Protein AF-A0A7W8ZI03-F1 (afdb_monomer_lite)

Radius of gyration: 22.35 Å; chains: 1; bounding box: 61×48×48 Å

pLDDT: mean 83.04, std 11.55, range [47.53, 95.12]

Organism: NCBI:txid188932

Foldseek 3Di:
DVVVVVVVVVVVVVVPDDPDPDDDPPPDADEAVDDDDPDNYDYDDPDPPDDDDFFDDDDDAPFTGWDWDWDQDPVRDTDTFWIWTKGFPDDDVPGTDIDIDTDTDPPNDDD

Sequence (111 aa):
MKKTILTLLIIGFSYTSYAQTNIFEYHGNVGIGISTPTGSLEVVGQSNGGQLVISRNILGANEGPGITFKNMINSGTLEKTGGIESQLKSGSTGAVAGSLNLFTFINSKKT

Secondary structure (DSSP, 8-state):
-HHHHHHHHHHHHHTT---------TT--EEES-SS-SSSEEE--SSTT--------S--SS---EEEEEEE-TTS-EEEEEEEEEEEEEEETTEEEEEEEEEE-TT----

Structure (mmCIF, N/CA/C/O backbone):
data_AF-A0A7W8ZI03-F1
#
_entry.id   AF-A0A7W8ZI03-F1
#
loop_
_atom_site.group_PDB
_atom_site.id
_atom_site.type_symbol
_atom_site.label_atom_id
_atom_site.label_alt_id
_atom_site.label_comp_id
_atom_site.label_asym_id
_atom_site.label_entity_id
_atom_site.label_seq_id
_atom_site.pdbx_PDB_ins_code
_atom_site.Cartn_x
_atom_site.Cartn_y
_atom_site.Cartn_z
_atom_site.occupancy
_atom_site.B_iso_or_equiv
_atom_site.auth_seq_id
_atom_site.auth_comp_id
_atom_site.auth_asym_id
_atom_site.auth_atom_id
_atom_site.pdbx_PDB_model_num
ATOM 1 N N . MET A 1 1 ? -40.145 30.214 21.233 1.00 64.62 1 MET A N 1
ATOM 2 C CA . MET A 1 1 ? -39.085 31.174 20.847 1.00 64.62 1 MET A CA 1
ATOM 3 C C . MET A 1 1 ? -37.691 30.664 21.209 1.00 64.62 1 MET A C 1
ATOM 5 O O . MET A 1 1 ? -36.969 30.308 20.294 1.00 64.62 1 MET A O 1
ATOM 9 N N . LYS A 1 2 ? -37.319 30.508 22.493 1.00 71.00 2 LYS A N 1
ATOM 10 C CA . LYS A 1 2 ? -35.969 30.023 22.879 1.00 71.00 2 LYS A CA 1
ATOM 11 C C . LYS A 1 2 ? -35.619 28.616 22.351 1.00 71.00 2 LYS A C 1
ATOM 13 O O . LYS A 1 2 ? -34.540 28.417 21.814 1.00 71.00 2 LYS A O 1
ATOM 18 N N . LYS A 1 3 ? -36.556 27.662 22.432 1.00 77.25 3 LYS A N 1
ATOM 19 C CA . LYS A 1 3 ? -36.378 26.294 21.899 1.00 77.25 3 LYS A CA 1
ATOM 20 C C . LYS A 1 3 ? -36.296 26.274 20.369 1.00 77.25 3 LYS A C 1
ATOM 22 O O . LYS A 1 3 ? -35.472 25.575 19.810 1.00 77.25 3 LYS A O 1
ATOM 27 N N . THR A 1 4 ? -37.105 27.109 19.716 1.00 84.69 4 THR A N 1
ATOM 28 C CA . THR A 1 4 ? -37.159 27.247 18.255 1.00 84.69 4 THR A CA 1
ATOM 29 C C . THR A 1 4 ? -35.835 27.763 17.680 1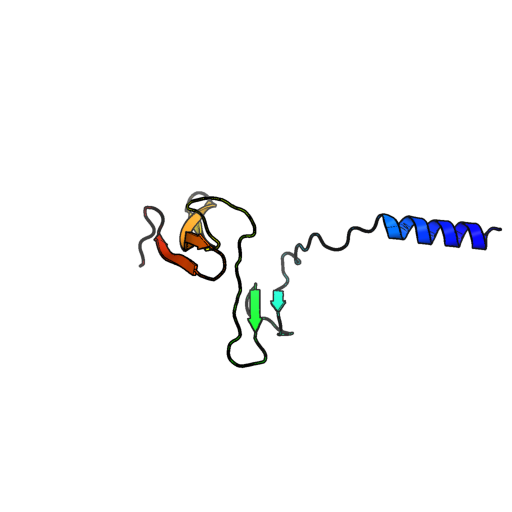.00 84.69 4 THR A C 1
ATOM 31 O O . THR A 1 4 ? -35.372 27.263 16.664 1.00 84.69 4 THR A O 1
ATOM 34 N N . ILE A 1 5 ? -35.193 28.713 18.369 1.00 86.75 5 ILE A N 1
ATOM 35 C CA . ILE A 1 5 ? -33.867 29.237 18.008 1.00 86.75 5 ILE A CA 1
ATOM 36 C C . ILE A 1 5 ? -32.781 28.169 18.194 1.00 86.75 5 ILE A C 1
ATOM 38 O O . ILE A 1 5 ? -31.948 27.988 17.314 1.00 86.75 5 ILE A O 1
ATOM 42 N N . LEU A 1 6 ? -32.815 27.427 19.306 1.00 84.44 6 LEU A N 1
ATOM 43 C CA . LEU A 1 6 ? -31.849 26.359 19.584 1.00 84.44 6 LEU A CA 1
ATOM 44 C C . LEU A 1 6 ? -31.912 25.239 18.534 1.00 84.44 6 LEU A C 1
ATOM 46 O O . LEU A 1 6 ? -30.880 24.765 18.070 1.00 84.44 6 LEU A O 1
ATOM 50 N N . THR A 1 7 ? -33.120 24.858 18.116 1.00 86.06 7 THR A N 1
ATOM 51 C CA . THR A 1 7 ? -33.317 23.865 17.056 1.00 86.06 7 THR A CA 1
ATOM 52 C C . THR A 1 7 ? -32.756 24.349 15.719 1.00 86.06 7 THR A C 1
ATOM 54 O O . THR A 1 7 ? -32.069 23.589 15.043 1.00 86.06 7 THR A O 1
ATOM 57 N N . LEU A 1 8 ? -32.974 25.619 15.360 1.00 83.44 8 LEU A N 1
ATOM 58 C CA . LEU A 1 8 ? -32.445 26.192 14.118 1.00 83.44 8 LEU A CA 1
ATOM 59 C C . LEU A 1 8 ? -30.905 26.237 14.110 1.00 83.44 8 LEU A C 1
ATOM 61 O O . LEU A 1 8 ? -30.281 26.041 13.070 1.00 83.44 8 LEU A O 1
ATOM 65 N N . LEU A 1 9 ? -30.299 26.435 15.282 1.00 82.69 9 LEU A N 1
ATOM 66 C CA . LEU A 1 9 ? -28.851 26.514 15.465 1.00 82.69 9 LEU A CA 1
ATOM 67 C C . LEU A 1 9 ? -28.170 25.137 15.360 1.00 82.69 9 LEU A C 1
ATOM 69 O O . LEU A 1 9 ? -27.143 25.021 14.698 1.00 82.69 9 LEU A O 1
ATOM 73 N N . ILE A 1 10 ? -28.769 24.080 15.923 1.00 84.06 10 ILE A N 1
ATOM 74 C CA . ILE A 1 10 ? -28.287 22.686 15.788 1.00 84.06 10 ILE A CA 1
ATOM 75 C C . ILE A 1 10 ? -28.390 22.211 14.332 1.00 84.06 10 ILE A C 1
ATOM 77 O O . ILE A 1 10 ? -27.472 21.580 13.804 1.00 84.06 10 ILE A O 1
ATOM 81 N N . ILE A 1 11 ? -29.498 22.560 13.673 1.00 78.12 11 ILE A N 1
ATOM 82 C CA . ILE A 1 11 ? -29.715 22.277 12.254 1.00 78.12 11 ILE A CA 1
ATOM 83 C C . ILE A 1 11 ? -28.631 22.977 11.412 1.00 78.12 11 ILE A C 1
ATOM 85 O O . ILE A 1 11 ? -27.981 22.315 10.613 1.00 78.12 11 ILE A O 1
ATOM 89 N N . GLY A 1 12 ? -28.330 24.256 11.674 1.00 75.81 12 GLY A N 1
ATOM 90 C CA . GLY A 1 12 ? -27.219 25.001 11.055 1.00 75.81 12 GLY A CA 1
ATOM 91 C C . GLY A 1 12 ? -25.831 24.367 11.240 1.00 75.81 12 GLY A C 1
ATOM 92 O O . GLY A 1 12 ? -25.058 24.290 10.289 1.00 75.81 12 GLY A O 1
ATOM 93 N N . PHE A 1 13 ? -25.535 23.870 12.445 1.00 68.50 13 PHE A N 1
ATOM 94 C CA . PHE A 1 13 ? -24.238 23.278 12.811 1.00 68.50 13 PHE A CA 1
ATOM 95 C C . PHE A 1 13 ? -23.946 21.944 12.098 1.00 68.50 13 PHE A C 1
ATOM 97 O O . PHE A 1 13 ? -22.792 21.566 11.903 1.00 68.50 13 PHE A O 1
ATOM 104 N N . SER A 1 14 ? -24.999 21.237 11.682 1.00 63.34 14 SER A N 1
ATOM 105 C CA . SER A 1 14 ? -24.907 19.957 10.970 1.00 63.34 14 SER A CA 1
ATOM 106 C C . SER A 1 14 ? -24.518 20.140 9.496 1.00 63.34 14 SER A C 1
ATOM 108 O O . SER A 1 14 ? -23.882 19.263 8.916 1.00 63.34 14 SER A O 1
ATOM 110 N N . TYR A 1 15 ? -24.844 21.291 8.891 1.00 63.28 15 TYR A N 1
ATOM 111 C CA . TYR A 1 15 ? -24.551 21.580 7.479 1.00 63.28 15 TYR A CA 1
ATOM 112 C C . TYR A 1 15 ? -23.072 21.890 7.196 1.00 63.28 15 TYR A C 1
ATOM 114 O O . TYR A 1 15 ? -22.668 21.894 6.037 1.00 63.28 15 TYR A O 1
ATOM 122 N N . THR A 1 16 ? -22.255 22.120 8.230 1.00 59.25 16 THR A N 1
ATOM 123 C CA . THR A 1 16 ? -20.798 22.331 8.121 1.0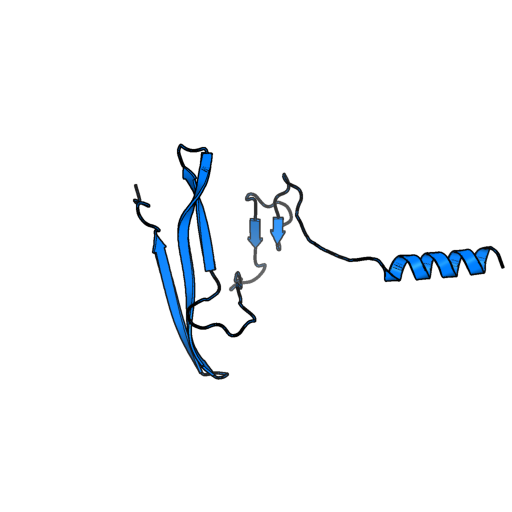0 59.25 16 THR A CA 1
ATOM 124 C C . THR A 1 16 ? -19.974 21.122 8.578 1.00 59.25 16 THR A C 1
ATOM 126 O O . THR A 1 16 ? -18.760 21.225 8.751 1.00 59.25 16 THR A O 1
ATOM 129 N N . SER A 1 17 ? -20.616 19.973 8.805 1.00 68.19 17 SER A N 1
ATOM 130 C CA . SER A 1 17 ? -19.940 18.727 9.164 1.00 68.19 17 SER A CA 1
ATOM 131 C C . SER A 1 17 ? -19.262 18.121 7.929 1.00 68.19 17 SER A C 1
ATOM 133 O O . SER A 1 17 ? -19.922 17.555 7.061 1.00 68.19 17 SER A O 1
ATOM 135 N N . TYR A 1 18 ? -17.935 18.224 7.841 1.00 63.56 18 TYR A N 1
ATOM 136 C CA . TYR A 1 18 ? -17.165 17.381 6.927 1.00 63.56 18 TYR A CA 1
ATOM 137 C C . TYR A 1 18 ? -17.016 15.993 7.553 1.00 63.56 18 TYR A C 1
ATOM 139 O O . TYR A 1 18 ? -16.271 15.811 8.516 1.00 63.56 18 TYR A O 1
ATOM 147 N N . ALA A 1 19 ? -17.722 15.005 7.006 1.00 60.59 19 ALA A N 1
ATOM 148 C CA . ALA A 1 19 ? -17.473 13.606 7.315 1.00 60.59 19 ALA A CA 1
ATOM 149 C C . ALA A 1 19 ? -16.319 13.065 6.445 1.00 60.59 19 ALA A C 1
ATOM 151 O O . ALA A 1 19 ? -16.381 13.099 5.220 1.00 60.59 19 ALA A O 1
ATOM 152 N N . GLN A 1 20 ? -15.299 12.553 7.145 1.00 61.94 20 GLN A N 1
ATOM 153 C CA . GLN A 1 20 ? -14.127 11.764 6.729 1.00 61.94 20 GLN A CA 1
ATOM 154 C C . GLN A 1 20 ? -13.069 12.390 5.797 1.00 61.94 20 GLN A C 1
ATOM 156 O O . GLN A 1 20 ? -13.083 12.231 4.581 1.00 61.94 20 GLN A O 1
ATOM 161 N N . THR A 1 21 ? -12.000 12.894 6.422 1.00 63.47 21 THR A N 1
ATOM 162 C CA . THR A 1 21 ? -10.620 12.850 5.903 1.00 63.47 21 THR A CA 1
ATOM 163 C C . THR A 1 21 ? -9.875 11.695 6.578 1.00 63.47 21 THR A C 1
ATOM 165 O O . THR A 1 21 ? -8.972 11.934 7.375 1.00 63.47 21 THR A O 1
ATOM 168 N N . ASN A 1 22 ? -10.330 10.453 6.379 1.00 68.88 22 ASN A N 1
ATOM 169 C CA . ASN A 1 22 ? -9.852 9.296 7.145 1.00 68.88 22 ASN A CA 1
ATOM 170 C C . ASN A 1 22 ? -8.326 9.212 7.194 1.00 68.88 22 ASN A C 1
ATOM 172 O O . ASN A 1 22 ? -7.675 8.796 6.240 1.00 68.88 22 ASN A O 1
ATOM 176 N N . ILE A 1 23 ? -7.785 9.575 8.346 1.00 71.81 23 ILE A N 1
ATOM 177 C CA . ILE A 1 23 ? -6.454 9.226 8.794 1.00 71.81 23 ILE A CA 1
ATOM 178 C C . ILE A 1 23 ? -6.734 8.299 9.965 1.00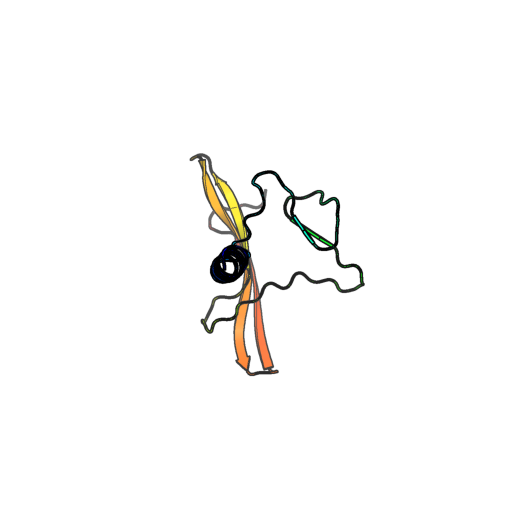 71.81 23 ILE A C 1
ATOM 180 O O . ILE A 1 23 ? -7.324 8.714 10.962 1.00 71.81 23 ILE A O 1
ATOM 184 N N . PHE A 1 24 ? -6.413 7.023 9.794 1.00 75.62 24 PHE A N 1
ATOM 185 C CA . PHE A 1 24 ? -6.520 6.058 10.879 1.00 75.62 24 PHE A CA 1
ATOM 186 C C . PHE A 1 24 ? -5.479 6.398 11.950 1.00 75.62 24 PHE A C 1
ATOM 188 O O . PHE A 1 24 ? -4.436 6.979 11.642 1.00 75.62 24 PHE A O 1
ATOM 195 N N . GLU A 1 25 ? -5.788 6.099 13.212 1.00 71.75 25 GLU A N 1
ATOM 196 C CA . GLU A 1 25 ? -4.907 6.421 14.335 1.00 71.75 25 GLU A CA 1
ATOM 197 C C . GLU A 1 25 ? -3.489 5.886 14.097 1.00 71.75 25 GLU A C 1
ATOM 199 O O . GLU A 1 25 ? -3.314 4.782 13.586 1.00 71.75 25 GLU A O 1
ATOM 204 N N . TYR A 1 26 ? -2.471 6.644 14.518 1.00 72.44 26 TYR A N 1
ATOM 205 C CA . TYR A 1 26 ? -1.049 6.337 14.290 1.00 72.44 26 TYR A CA 1
ATOM 206 C C . TYR A 1 26 ? -0.615 4.939 14.788 1.00 72.44 26 TYR A C 1
ATOM 208 O O . TYR A 1 26 ? 0.405 4.412 14.349 1.00 72.44 26 TYR A O 1
ATOM 216 N N . HIS A 1 27 ? -1.400 4.321 15.673 1.00 77.69 27 HIS A N 1
ATOM 217 C CA . HIS A 1 27 ? -1.121 3.017 16.272 1.00 77.69 27 HIS A CA 1
ATOM 218 C C . HIS A 1 27 ? -2.195 1.948 16.004 1.00 77.69 27 HIS A C 1
ATOM 220 O O . HIS A 1 27 ? -2.049 0.822 16.477 1.00 77.69 27 HIS A O 1
ATOM 226 N N . GLY A 1 28 ? -3.268 2.276 15.278 1.00 85.69 28 GLY A N 1
ATOM 227 C CA . GLY A 1 28 ? -4.367 1.350 15.004 1.00 85.69 28 GLY A CA 1
ATOM 228 C C . GLY A 1 28 ? -4.180 0.599 13.685 1.00 85.69 28 GLY A C 1
ATOM 229 O O . GLY A 1 28 ? -3.911 1.206 12.652 1.00 85.69 28 GLY A O 1
ATOM 230 N N . ASN A 1 29 ? -4.376 -0.720 13.703 1.00 91.44 29 ASN A N 1
ATOM 231 C CA . ASN A 1 29 ? -4.465 -1.516 12.480 1.00 91.44 29 ASN A CA 1
ATOM 232 C C . ASN A 1 29 ? -5.823 -1.292 11.793 1.00 91.44 29 ASN A C 1
ATOM 234 O O . ASN A 1 29 ? -6.861 -1.203 12.452 1.00 91.44 29 ASN A O 1
ATOM 238 N N . VAL A 1 30 ? -5.830 -1.263 10.461 1.00 92.06 30 VAL A N 1
ATOM 239 C CA . VAL A 1 30 ? -7.044 -1.114 9.651 1.00 92.06 30 VAL A CA 1
ATOM 240 C C . VAL A 1 30 ? -7.486 -2.482 9.141 1.00 92.06 30 VAL A C 1
ATOM 242 O O . VAL A 1 30 ? -6.815 -3.092 8.311 1.00 92.06 30 VAL A O 1
ATOM 245 N N . GLY A 1 31 ? -8.629 -2.959 9.632 1.00 91.69 31 GLY A N 1
ATOM 246 C CA . GLY A 1 31 ? -9.264 -4.191 9.168 1.00 91.69 31 GLY A CA 1
ATOM 247 C C . GLY A 1 31 ? -10.444 -3.899 8.245 1.00 91.69 31 GLY A C 1
ATOM 248 O O . GLY A 1 31 ? -11.352 -3.157 8.617 1.00 91.69 31 GLY A O 1
ATOM 249 N N . ILE A 1 32 ? -10.466 -4.509 7.059 1.00 92.56 32 ILE A N 1
ATOM 250 C CA . ILE A 1 32 ? -11.635 -4.520 6.169 1.00 92.56 32 ILE A CA 1
ATOM 251 C C . ILE A 1 32 ? -12.170 -5.949 6.111 1.00 92.56 32 ILE A C 1
ATOM 253 O O . ILE A 1 32 ? -11.501 -6.850 5.610 1.00 92.56 32 ILE A O 1
ATOM 257 N N . GLY A 1 33 ? -13.371 -6.161 6.653 1.00 92.12 33 GLY A N 1
ATOM 258 C CA . GLY A 1 33 ? -13.978 -7.494 6.753 1.00 92.12 33 GLY A CA 1
ATOM 259 C C . GLY A 1 33 ? -13.435 -8.367 7.893 1.00 92.12 33 GLY A C 1
ATOM 260 O O . GLY A 1 33 ? -13.827 -9.527 7.987 1.00 92.12 33 GLY A O 1
ATOM 261 N N . ILE A 1 34 ? -12.582 -7.819 8.768 1.00 93.88 34 ILE A N 1
ATOM 262 C CA . ILE A 1 34 ? -11.993 -8.486 9.939 1.00 93.88 34 ILE A CA 1
ATOM 263 C C . ILE A 1 34 ? -11.974 -7.534 11.147 1.00 93.88 34 ILE A C 1
ATOM 265 O O . ILE A 1 34 ? -11.690 -6.348 10.996 1.00 93.88 34 ILE A O 1
ATOM 269 N N . SER A 1 35 ? -12.275 -8.042 12.346 1.00 93.62 35 SER A N 1
ATOM 270 C CA . SER A 1 35 ? -12.334 -7.246 13.586 1.00 93.62 35 SER A CA 1
ATOM 271 C C . SER A 1 35 ? -11.008 -7.162 14.345 1.00 93.62 35 SER A C 1
ATOM 273 O O . SER A 1 35 ? -10.832 -6.280 15.178 1.00 93.62 35 SER A O 1
ATOM 275 N N . THR A 1 36 ? -10.084 -8.087 14.083 1.00 93.94 36 THR A N 1
ATOM 276 C CA . THR A 1 36 ? -8.786 -8.199 14.768 1.00 93.94 36 THR A CA 1
ATOM 277 C C . THR A 1 36 ? -7.652 -8.338 13.747 1.00 93.94 36 THR A C 1
ATOM 279 O O . THR A 1 36 ? -7.077 -9.420 13.618 1.00 93.94 36 THR A O 1
ATOM 282 N N . PRO A 1 37 ? -7.361 -7.279 12.973 1.00 94.50 37 PRO A N 1
ATOM 283 C CA . PRO A 1 37 ? -6.275 -7.286 11.997 1.00 94.50 37 PRO A CA 1
ATOM 284 C C . PRO A 1 37 ? -4.906 -7.477 12.669 1.00 94.50 37 PRO A C 1
ATOM 286 O O . PRO A 1 37 ? -4.592 -6.838 13.678 1.00 94.50 37 PRO A O 1
ATOM 289 N N . THR A 1 38 ? -4.081 -8.337 12.079 1.00 95.12 38 THR A N 1
ATOM 290 C CA . THR A 1 38 ? -2.726 -8.675 12.551 1.00 95.12 38 THR A CA 1
ATOM 291 C C . THR A 1 38 ? -1.641 -7.792 11.931 1.00 95.12 38 THR A C 1
ATOM 293 O O . THR A 1 38 ? -0.594 -7.581 12.543 1.00 95.12 38 THR A O 1
ATOM 296 N N . GLY A 1 39 ? -1.899 -7.242 10.742 1.00 91.94 39 GLY A N 1
ATOM 297 C CA . GLY A 1 39 ? -1.058 -6.250 10.072 1.00 91.94 39 GLY A CA 1
ATOM 298 C C . GLY A 1 39 ? -1.682 -4.854 10.074 1.00 91.94 39 GLY A C 1
ATOM 299 O O . GLY A 1 39 ? -2.879 -4.698 10.305 1.00 91.94 39 GLY A O 1
ATOM 300 N N . SER A 1 40 ? -0.879 -3.833 9.754 1.00 91.75 40 SER A N 1
ATOM 301 C CA . SER A 1 40 ? -1.344 -2.435 9.705 1.00 91.75 40 SER A CA 1
ATOM 302 C C . SER A 1 40 ? -2.512 -2.213 8.741 1.00 91.75 40 SER A C 1
ATOM 304 O O . SER A 1 40 ? -3.352 -1.353 8.990 1.00 91.75 40 SER A O 1
ATOM 306 N N . LEU A 1 41 ? -2.589 -3.007 7.671 1.00 92.81 41 LEU A N 1
ATOM 307 C CA . LEU A 1 41 ? -3.753 -3.118 6.799 1.00 92.81 41 LEU A CA 1
ATOM 308 C C . LEU A 1 41 ? -4.010 -4.597 6.504 1.00 92.81 41 LEU A C 1
ATOM 310 O O . LEU A 1 41 ? -3.141 -5.272 5.952 1.00 92.81 41 LEU A O 1
ATOM 314 N N . GLU A 1 42 ? -5.208 -5.076 6.824 1.00 93.50 42 GLU A N 1
ATOM 315 C CA . GLU A 1 42 ? -5.649 -6.433 6.506 1.00 93.50 42 GLU A CA 1
ATOM 316 C C . GLU A 1 42 ? -7.044 -6.400 5.875 1.00 93.50 42 GLU A C 1
ATOM 318 O O . GLU A 1 42 ? -7.972 -5.777 6.394 1.00 93.50 42 GLU A O 1
ATOM 323 N N . VAL A 1 43 ? -7.186 -7.063 4.726 1.00 93.31 43 VAL A N 1
ATOM 324 C CA . VAL A 1 43 ? -8.437 -7.127 3.963 1.00 93.31 43 VAL A CA 1
ATOM 325 C C . VAL A 1 43 ? -8.822 -8.589 3.808 1.00 93.31 43 VAL A C 1
ATOM 327 O O . VAL A 1 43 ? -8.118 -9.348 3.143 1.00 93.31 43 VAL A O 1
ATOM 330 N N . VAL A 1 44 ? -9.948 -8.977 4.405 1.00 93.06 44 VAL A N 1
ATOM 331 C CA . VAL A 1 44 ? -10.463 -10.349 4.363 1.00 93.06 44 VAL A CA 1
ATOM 332 C C . VAL A 1 44 ? -11.811 -10.361 3.655 1.00 93.06 44 VAL A C 1
ATOM 334 O O . VAL A 1 44 ? -12.792 -9.779 4.120 1.00 93.06 44 VAL A O 1
ATOM 337 N N . GLY A 1 45 ? -11.860 -11.037 2.507 1.00 91.31 45 GLY A N 1
ATOM 338 C CA . GLY A 1 45 ? -13.110 -11.329 1.812 1.00 91.31 45 GLY A CA 1
ATOM 339 C C . GLY A 1 45 ? -13.857 -12.476 2.494 1.00 91.31 45 GLY A C 1
ATOM 340 O O . GLY A 1 45 ? -13.255 -13.483 2.845 1.00 91.31 45 GLY A O 1
ATOM 341 N N . GLN A 1 46 ? -15.174 -12.340 2.647 1.00 85.00 46 GLN A N 1
ATOM 342 C CA . GLN A 1 46 ? -16.039 -13.363 3.263 1.00 85.00 46 GLN A CA 1
ATOM 343 C C . GLN A 1 46 ? -16.524 -14.428 2.260 1.00 85.00 46 GLN A C 1
ATOM 345 O O . GLN A 1 46 ? -17.273 -15.337 2.607 1.00 85.00 46 GLN A O 1
ATOM 350 N N . SER A 1 47 ? -16.107 -14.314 0.998 1.00 87.75 47 SER A N 1
ATOM 351 C CA . SER A 1 47 ? -16.450 -15.225 -0.089 1.00 87.75 47 SER A CA 1
ATOM 352 C C . SER A 1 47 ? -15.235 -15.501 -0.969 1.00 87.75 47 SER A C 1
ATOM 354 O O . SER A 1 47 ? -14.291 -14.709 -1.027 1.00 87.75 47 SER A O 1
ATOM 356 N N . ASN A 1 48 ? -15.291 -16.606 -1.714 1.00 86.75 48 ASN A N 1
ATOM 357 C CA . ASN A 1 48 ? -14.298 -16.903 -2.742 1.00 86.75 48 ASN A CA 1
ATOM 358 C C . ASN A 1 48 ? -14.208 -15.749 -3.750 1.00 86.75 48 ASN A C 1
ATOM 360 O O . ASN A 1 48 ? -15.225 -15.177 -4.145 1.00 86.75 48 ASN A O 1
ATOM 364 N N . GLY A 1 49 ? -12.984 -15.426 -4.170 1.00 85.31 49 GLY A N 1
ATOM 365 C CA . GLY A 1 49 ? -12.732 -14.377 -5.159 1.00 85.31 49 GLY A CA 1
ATOM 366 C C . GLY A 1 49 ? -12.639 -12.954 -4.601 1.00 85.31 49 GLY A C 1
ATOM 367 O O . GLY A 1 49 ? -12.785 -12.012 -5.372 1.00 85.31 49 GLY A O 1
ATOM 368 N N . GLY A 1 50 ? -12.391 -12.769 -3.299 1.00 86.12 50 GLY A N 1
ATOM 369 C CA . GLY A 1 50 ? -12.070 -11.448 -2.745 1.00 86.12 50 GLY A CA 1
ATOM 370 C C . GLY A 1 50 ? -10.861 -10.808 -3.445 1.00 86.12 50 GLY A C 1
ATOM 371 O O . GLY A 1 50 ? -9.848 -11.469 -3.672 1.00 86.12 50 GLY A O 1
ATOM 372 N N . GLN A 1 51 ? -10.972 -9.526 -3.800 1.00 89.00 51 GLN A N 1
ATOM 373 C CA . GLN A 1 51 ? -9.939 -8.776 -4.521 1.00 89.00 51 GLN A CA 1
ATOM 374 C C . GLN A 1 51 ? -9.670 -7.430 -3.851 1.00 89.00 51 GLN A C 1
ATOM 376 O O . GLN A 1 51 ? -10.597 -6.728 -3.449 1.00 89.00 51 GLN A O 1
ATOM 381 N N . LEU A 1 52 ? -8.396 -7.037 -3.806 1.00 92.19 52 LEU A N 1
ATOM 382 C CA . LEU A 1 52 ? -8.013 -5.650 -3.570 1.00 92.19 52 LEU A CA 1
ATOM 383 C C . LEU A 1 52 ? -8.046 -4.905 -4.909 1.00 92.19 52 LEU A C 1
ATOM 385 O O . LEU A 1 52 ? -7.205 -5.143 -5.775 1.00 92.19 52 LEU A O 1
ATOM 389 N N . VAL A 1 53 ? -9.015 -4.006 -5.078 1.00 92.62 53 VAL A N 1
ATOM 390 C CA . VAL A 1 53 ? -9.142 -3.188 -6.290 1.00 92.62 53 VAL A CA 1
ATOM 391 C C . VAL A 1 53 ? -8.436 -1.856 -6.077 1.00 92.62 53 VAL A C 1
ATOM 393 O O . VAL A 1 53 ?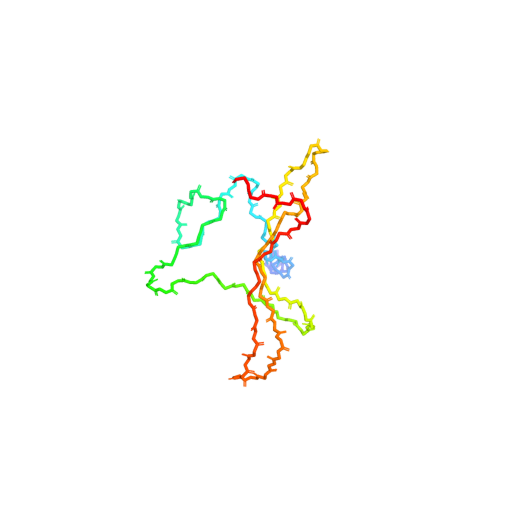 -8.840 -1.055 -5.237 1.00 92.62 53 VAL A O 1
ATOM 396 N N . ILE A 1 54 ? -7.394 -1.607 -6.867 1.00 93.38 54 ILE A N 1
ATOM 397 C CA . ILE A 1 54 ? -6.692 -0.323 -6.916 1.00 93.38 54 ILE A CA 1
ATOM 398 C C . ILE A 1 54 ? -6.944 0.261 -8.304 1.00 93.38 54 ILE A C 1
ATOM 400 O O . ILE A 1 54 ? -6.495 -0.293 -9.305 1.00 93.38 54 ILE A O 1
ATOM 404 N N . SER A 1 55 ? -7.699 1.355 -8.372 1.00 90.88 55 SER A N 1
ATOM 405 C CA . SER A 1 55 ? -8.160 1.951 -9.629 1.00 90.88 55 SER A CA 1
ATOM 406 C C . SER A 1 55 ? -7.770 3.417 -9.738 1.00 90.88 55 SER A C 1
ATOM 408 O O . SER A 1 55 ? -7.753 4.141 -8.744 1.00 90.88 55 SER A O 1
ATOM 410 N N . ARG A 1 56 ? -7.539 3.878 -10.967 1.00 87.62 56 ARG A N 1
ATOM 411 C CA . ARG A 1 56 ? -7.328 5.291 -11.289 1.00 87.62 56 ARG A CA 1
ATOM 412 C C . ARG A 1 56 ? -8.533 5.816 -12.067 1.00 87.62 56 ARG A C 1
ATOM 414 O O . ARG A 1 56 ? -8.939 5.189 -13.037 1.00 87.62 56 ARG A O 1
ATOM 421 N N . ASN A 1 57 ? -9.072 6.965 -11.660 1.00 88.25 57 ASN A N 1
ATOM 422 C CA . ASN A 1 57 ? -10.236 7.602 -12.293 1.00 88.25 57 ASN A CA 1
ATOM 423 C C . ASN A 1 57 ? -9.866 8.928 -12.984 1.00 88.25 57 ASN A C 1
ATOM 425 O O . ASN A 1 57 ? -10.509 9.954 -12.783 1.00 88.25 57 ASN A O 1
ATOM 429 N N . ILE A 1 58 ? -8.752 8.934 -13.719 1.00 84.00 58 ILE A N 1
ATOM 430 C CA . ILE A 1 58 ? -8.248 10.105 -14.450 1.00 84.00 58 ILE A CA 1
ATOM 431 C C . ILE A 1 58 ? -7.642 9.616 -15.767 1.00 84.00 58 ILE A C 1
ATOM 433 O O . ILE A 1 58 ? -7.035 8.545 -15.807 1.00 84.00 58 ILE A O 1
ATOM 437 N N . LEU A 1 59 ? -7.777 10.400 -16.836 1.00 79.19 59 LEU A N 1
ATOM 438 C CA . LEU A 1 59 ? -7.117 10.144 -18.115 1.00 79.19 59 LEU A CA 1
ATOM 439 C C . LEU A 1 59 ? -5.673 10.655 -18.050 1.00 79.19 59 LEU A C 1
ATOM 441 O O . LEU A 1 59 ? -5.428 11.849 -17.928 1.00 79.19 59 LEU A O 1
ATOM 445 N N . GLY A 1 60 ? -4.712 9.740 -18.114 1.00 70.06 60 GLY A N 1
ATOM 446 C CA . GLY A 1 60 ? -3.282 10.056 -18.126 1.00 70.06 60 GLY A CA 1
ATOM 447 C C . GLY A 1 60 ? -2.541 8.907 -18.786 1.00 70.06 60 GLY A C 1
ATOM 448 O O . GLY A 1 60 ? -2.806 7.751 -18.451 1.00 70.06 60 GLY A O 1
ATOM 449 N N . ALA A 1 61 ? -1.707 9.210 -19.776 1.00 67.50 61 ALA A N 1
ATOM 450 C CA . ALA A 1 61 ? -0.929 8.195 -20.473 1.00 67.50 61 ALA A CA 1
ATOM 451 C C . ALA A 1 61 ? 0.192 7.674 -19.561 1.00 67.50 61 ALA A C 1
ATOM 453 O O . ALA A 1 61 ? 0.722 8.418 -18.747 1.00 67.50 61 ALA A O 1
ATOM 454 N N . ASN A 1 62 ? 0.569 6.407 -19.734 1.00 69.06 62 ASN A N 1
ATOM 455 C CA . ASN A 1 62 ? 1.770 5.791 -19.151 1.00 69.06 62 ASN A CA 1
ATOM 456 C C . ASN A 1 62 ? 1.840 5.604 -17.630 1.00 69.06 62 ASN A C 1
ATOM 458 O O . ASN A 1 62 ? 2.813 5.033 -17.158 1.00 69.06 62 ASN A O 1
ATOM 462 N N . GLU A 1 63 ? 0.807 5.979 -16.886 1.00 72.69 63 GLU A N 1
ATOM 463 C CA . GLU A 1 63 ? 0.716 5.731 -15.447 1.00 72.69 63 GLU A CA 1
ATOM 464 C C . GLU A 1 63 ? -0.511 4.870 -15.161 1.00 72.69 63 GLU A C 1
ATOM 466 O O . GLU A 1 63 ? -1.567 5.022 -15.786 1.00 72.69 63 GLU A O 1
ATOM 471 N N . GLY A 1 64 ? -0.429 3.965 -14.204 1.00 85.31 64 GLY A N 1
ATOM 472 C CA . GLY A 1 64 ? -1.619 3.292 -13.709 1.00 85.31 64 GLY A CA 1
ATOM 473 C C . GLY A 1 64 ? -1.512 3.005 -12.226 1.00 85.31 64 GLY A C 1
ATOM 474 O O . GLY A 1 64 ? -0.530 3.359 -11.581 1.00 85.31 64 GLY A O 1
ATOM 475 N N . PRO A 1 65 ? -2.585 2.470 -11.635 1.00 92.06 65 PRO A N 1
ATOM 476 C CA . PRO A 1 65 ? -2.590 2.187 -10.214 1.00 92.06 65 PRO A CA 1
ATOM 477 C C . PRO A 1 65 ? -1.505 1.162 -9.871 1.00 92.06 65 PRO A C 1
ATOM 479 O O . PRO A 1 65 ? -1.246 0.222 -10.635 1.00 92.06 65 PRO A O 1
ATOM 482 N N . GLY A 1 66 ? -0.893 1.341 -8.702 1.00 92.56 66 GLY A N 1
ATOM 483 C CA . GLY A 1 66 ? 0.218 0.521 -8.252 1.00 92.56 66 GLY A CA 1
ATOM 484 C C . GLY A 1 66 ? 0.475 0.600 -6.752 1.00 92.56 66 GLY A C 1
ATOM 485 O O . GLY A 1 66 ? -0.145 1.375 -6.023 1.00 92.56 66 GLY A O 1
ATOM 486 N N . ILE A 1 67 ? 1.417 -0.224 -6.309 1.00 94.31 67 ILE A N 1
ATOM 487 C CA . ILE A 1 67 ? 1.916 -0.311 -4.940 1.00 94.31 67 ILE A CA 1
ATOM 488 C C . ILE A 1 67 ? 3.394 0.069 -4.976 1.00 94.31 67 ILE A C 1
ATOM 490 O O . ILE A 1 67 ? 4.175 -0.524 -5.717 1.00 94.31 67 ILE A O 1
ATOM 494 N N . THR A 1 68 ? 3.780 1.060 -4.174 1.00 93.44 68 THR A N 1
ATOM 495 C CA . THR A 1 68 ? 5.180 1.477 -4.026 1.00 93.44 68 THR A CA 1
ATOM 496 C C . THR A 1 68 ? 5.767 0.886 -2.755 1.00 93.44 68 THR A C 1
ATOM 498 O O . THR A 1 68 ? 5.216 1.073 -1.671 1.00 93.44 68 THR A O 1
ATOM 501 N N . PHE A 1 69 ? 6.929 0.255 -2.874 1.00 93.75 69 PHE A N 1
ATOM 502 C CA . PHE A 1 69 ? 7.726 -0.197 -1.742 1.00 93.75 69 PHE A CA 1
ATOM 503 C C . PHE A 1 69 ? 8.801 0.842 -1.425 1.00 93.75 69 PHE A C 1
ATOM 505 O O . PHE A 1 69 ? 9.495 1.329 -2.323 1.00 93.75 69 PHE A O 1
ATOM 512 N N . LYS A 1 70 ? 8.919 1.202 -0.145 1.00 93.19 70 LYS A N 1
ATOM 513 C CA . LYS A 1 70 ? 9.939 2.123 0.360 1.00 93.19 70 LYS A CA 1
ATOM 514 C C . LYS A 1 70 ? 10.719 1.480 1.493 1.00 93.19 70 LYS A C 1
ATOM 516 O O . LYS A 1 70 ? 10.159 0.682 2.239 1.00 93.19 70 LYS A O 1
ATOM 521 N N . ASN A 1 71 ? 11.979 1.867 1.641 1.00 92.44 71 ASN A N 1
ATOM 522 C CA . ASN A 1 71 ? 12.803 1.472 2.773 1.00 92.44 71 ASN A CA 1
ATOM 523 C C . ASN A 1 71 ? 13.607 2.659 3.306 1.00 92.44 71 ASN A C 1
ATOM 525 O O . ASN A 1 71 ? 13.915 3.591 2.563 1.00 92.44 71 ASN A O 1
ATOM 529 N N . MET A 1 72 ? 13.960 2.610 4.588 1.00 93.38 72 MET A N 1
ATOM 530 C CA . MET A 1 72 ? 14.894 3.567 5.167 1.00 93.38 72 MET A CA 1
ATOM 531 C C . MET A 1 72 ? 16.306 3.273 4.655 1.00 93.38 72 MET A C 1
ATOM 533 O O . MET A 1 72 ? 16.744 2.123 4.654 1.00 93.38 72 MET A O 1
ATOM 537 N N . ILE A 1 73 ? 17.016 4.312 4.227 1.00 87.69 73 ILE A N 1
ATOM 538 C CA . ILE A 1 73 ? 18.446 4.240 3.907 1.00 87.69 73 ILE A CA 1
ATOM 539 C C . ILE A 1 73 ? 19.280 4.800 5.065 1.00 87.69 73 ILE A C 1
ATOM 541 O O . ILE A 1 73 ? 18.748 5.435 5.972 1.00 87.69 73 ILE A O 1
ATOM 545 N N . ASN A 1 74 ? 20.602 4.612 5.029 1.00 90.69 74 ASN A N 1
ATOM 546 C CA . ASN A 1 74 ? 21.516 5.019 6.111 1.00 90.69 74 ASN A CA 1
ATOM 547 C C . ASN A 1 74 ? 21.485 6.525 6.450 1.00 90.69 74 ASN A C 1
ATOM 549 O O . ASN A 1 74 ? 21.987 6.918 7.498 1.00 90.69 74 ASN A O 1
ATOM 553 N N . SER A 1 75 ? 20.897 7.370 5.597 1.00 89.31 75 SER A N 1
ATOM 554 C CA . SER A 1 75 ? 20.661 8.792 5.883 1.00 89.31 75 SER A CA 1
ATOM 555 C C . SER A 1 75 ? 19.403 9.066 6.722 1.00 89.31 75 SER A C 1
ATOM 557 O O . SER A 1 75 ? 19.120 10.223 7.016 1.00 89.31 75 SER A O 1
ATOM 559 N N . GLY A 1 76 ? 18.614 8.040 7.067 1.00 91.75 76 GLY A N 1
ATOM 560 C CA . GLY A 1 76 ? 17.329 8.173 7.765 1.00 91.75 76 GLY A CA 1
ATOM 561 C C . GLY A 1 76 ? 16.138 8.514 6.858 1.00 91.75 76 GLY A C 1
ATOM 562 O O . GLY A 1 76 ? 15.020 8.671 7.342 1.00 91.75 76 GLY A O 1
ATOM 563 N N . THR A 1 77 ? 16.343 8.616 5.543 1.00 93.00 77 THR A N 1
ATOM 564 C CA . THR A 1 77 ? 15.291 8.936 4.564 1.00 93.00 77 THR A CA 1
ATOM 565 C C . THR A 1 77 ? 14.582 7.670 4.079 1.00 93.00 77 THR A C 1
ATOM 567 O O . THR A 1 77 ? 15.226 6.644 3.866 1.00 93.00 77 THR A O 1
ATOM 570 N N . LEU A 1 78 ? 13.260 7.733 3.879 1.00 92.31 78 LEU A N 1
ATOM 571 C CA . LEU A 1 78 ? 12.491 6.671 3.221 1.00 92.31 78 LEU A CA 1
ATOM 572 C C . LEU A 1 78 ? 12.563 6.823 1.699 1.00 92.31 78 LEU A C 1
ATOM 574 O O . LEU A 1 78 ? 11.894 7.684 1.125 1.00 92.31 78 LEU A O 1
ATOM 578 N N . GLU A 1 79 ? 13.306 5.938 1.049 1.00 91.19 79 GLU A N 1
ATOM 579 C CA . GLU A 1 79 ? 13.493 5.922 -0.401 1.00 91.19 79 GLU A CA 1
ATOM 580 C C . GLU A 1 79 ? 12.678 4.817 -1.067 1.00 91.19 79 GLU A C 1
ATOM 582 O O . GLU A 1 79 ? 12.427 3.766 -0.474 1.00 91.19 79 GLU A O 1
ATOM 587 N N . LYS A 1 80 ? 12.257 5.038 -2.318 1.00 90.69 80 LYS A N 1
ATOM 588 C CA . LYS A 1 80 ? 11.563 4.007 -3.104 1.00 90.69 80 LYS A CA 1
ATOM 589 C C . LYS A 1 80 ? 12.548 2.913 -3.513 1.00 90.69 80 LYS A C 1
ATOM 591 O O . LYS A 1 80 ? 13.571 3.201 -4.124 1.00 90.69 80 LYS A O 1
ATOM 596 N N . THR A 1 81 ? 12.204 1.659 -3.243 1.00 90.75 81 THR A N 1
ATOM 597 C CA . THR A 1 81 ? 13.021 0.487 -3.605 1.00 90.75 81 THR A CA 1
ATOM 598 C C . THR A 1 81 ? 12.415 -0.306 -4.761 1.00 90.75 81 THR A C 1
ATOM 600 O O . THR A 1 81 ? 13.118 -0.922 -5.558 1.00 90.75 81 THR A O 1
ATOM 603 N N . GLY A 1 82 ? 11.100 -0.247 -4.943 1.00 92.81 82 GLY A N 1
ATOM 604 C CA . GLY A 1 82 ? 10.448 -0.878 -6.083 1.00 92.81 82 GLY A CA 1
ATOM 605 C C . GLY A 1 82 ? 8.946 -0.719 -6.039 1.00 92.81 82 GLY A C 1
ATOM 606 O O . GLY A 1 82 ? 8.412 0.100 -5.285 1.00 92.81 82 GLY A O 1
ATOM 607 N N . GLY A 1 83 ? 8.261 -1.523 -6.837 1.00 92.81 83 GLY A N 1
ATOM 608 C CA . GLY A 1 83 ? 6.814 -1.518 -6.841 1.00 92.81 83 GLY A CA 1
ATOM 609 C C . GLY A 1 83 ? 6.190 -2.527 -7.784 1.00 92.81 83 GLY A C 1
ATOM 610 O O . GLY A 1 83 ? 6.861 -3.281 -8.495 1.00 92.81 83 GLY A O 1
ATOM 611 N N . ILE A 1 84 ? 4.866 -2.498 -7.755 1.00 93.62 84 ILE A N 1
ATOM 612 C CA . ILE A 1 84 ? 3.987 -3.149 -8.714 1.00 93.62 84 ILE A CA 1
ATOM 613 C C . ILE A 1 84 ? 3.170 -2.036 -9.348 1.00 93.62 84 ILE A C 1
ATOM 615 O O . ILE A 1 84 ? 2.556 -1.257 -8.626 1.00 93.62 84 ILE A O 1
ATOM 619 N N . GLU A 1 85 ? 3.137 -1.957 -10.668 1.00 91.88 85 GLU A N 1
ATOM 620 C CA . GLU A 1 85 ? 2.354 -0.940 -11.363 1.00 91.88 85 GLU A CA 1
ATOM 621 C C . GLU A 1 85 ? 1.635 -1.552 -12.555 1.00 91.88 85 GLU A C 1
ATOM 623 O O . GLU A 1 85 ? 2.224 -2.277 -13.360 1.00 91.88 85 GLU A O 1
ATOM 628 N N . SER A 1 86 ? 0.341 -1.269 -12.657 1.00 90.94 86 SER A N 1
ATOM 629 C CA . SER A 1 86 ? -0.413 -1.544 -13.873 1.00 90.94 86 SER A CA 1
ATOM 630 C C . SER A 1 86 ? -0.333 -0.343 -14.809 1.00 90.94 86 SER A C 1
ATOM 632 O O . SER A 1 86 ? -0.207 0.787 -14.358 1.00 90.94 86 SER A O 1
ATOM 634 N N . GLN A 1 87 ? -0.440 -0.563 -16.112 1.00 87.25 87 GLN A N 1
ATOM 635 C CA . GLN A 1 87 ? -0.460 0.512 -17.100 1.00 87.25 87 GLN A CA 1
ATOM 636 C C . GLN A 1 87 ? -1.546 0.237 -18.132 1.00 87.25 87 GLN A C 1
ATOM 638 O O . GLN A 1 87 ? -1.663 -0.882 -18.631 1.00 87.25 87 GLN A O 1
ATOM 643 N N . LEU A 1 88 ? -2.305 1.272 -18.492 1.00 86.88 88 LEU A N 1
ATOM 644 C CA . LEU A 1 88 ? -3.149 1.266 -19.683 1.00 86.88 88 LEU A CA 1
ATOM 645 C C . LEU A 1 88 ? -2.272 1.571 -20.905 1.00 86.88 88 LEU A C 1
ATOM 647 O O . LEU A 1 88 ? -1.692 2.653 -20.986 1.00 86.88 88 LEU A O 1
ATOM 651 N N . LYS A 1 89 ? -2.170 0.630 -21.847 1.00 85.25 89 LYS A N 1
ATOM 652 C CA . LYS A 1 89 ? -1.421 0.808 -23.104 1.00 85.25 89 LYS A CA 1
ATOM 653 C C . LYS A 1 89 ? -2.302 1.376 -24.212 1.00 85.25 89 LYS A C 1
ATOM 655 O O . LYS A 1 89 ? -1.871 2.237 -24.968 1.00 85.25 89 LYS A O 1
ATOM 660 N N . SER A 1 90 ? -3.542 0.913 -24.282 1.00 85.69 90 SER A N 1
ATOM 661 C CA . SER A 1 90 ? -4.603 1.472 -25.115 1.00 85.69 90 SER A CA 1
ATOM 662 C C . SER A 1 90 ? -5.940 0.950 -24.604 1.00 85.69 90 SER A C 1
ATOM 664 O O . SER A 1 90 ? -5.995 -0.084 -23.939 1.00 85.69 90 SER A O 1
ATOM 666 N N . GLY A 1 91 ? -7.040 1.637 -24.890 1.00 79.31 91 GLY A N 1
ATOM 667 C CA . GLY A 1 91 ? -8.336 1.041 -24.608 1.00 79.31 91 GLY A CA 1
ATOM 668 C C . GLY A 1 91 ? -9.534 1.912 -24.927 1.00 79.31 91 GLY A C 1
ATOM 669 O O . GLY A 1 91 ? -9.463 3.138 -24.896 1.00 79.31 91 GLY A O 1
ATOM 670 N N . SER A 1 92 ? -10.640 1.233 -25.201 1.00 80.69 92 SER A N 1
ATOM 671 C CA . SER A 1 92 ? -12.005 1.750 -25.220 1.00 80.69 92 SER A CA 1
ATOM 672 C C . SER A 1 92 ? -12.859 0.919 -24.258 1.00 80.69 92 SER A C 1
ATOM 674 O O . SER A 1 92 ? -12.429 -0.131 -23.772 1.00 80.69 92 SER A O 1
ATOM 676 N N . THR A 1 93 ? -14.090 1.351 -23.983 1.00 81.81 93 THR A N 1
ATOM 677 C CA . THR A 1 93 ? -15.045 0.552 -23.199 1.00 81.81 93 THR A CA 1
ATOM 678 C C . THR A 1 93 ? -15.148 -0.864 -23.776 1.00 81.81 93 THR A C 1
ATOM 680 O O . THR A 1 93 ? -15.441 -1.029 -24.957 1.00 81.81 93 THR A O 1
ATOM 683 N N . GLY A 1 94 ? -14.869 -1.881 -22.955 1.00 80.81 94 GLY A N 1
ATOM 684 C CA . GLY A 1 94 ? -14.933 -3.296 -23.346 1.00 80.81 94 GLY A CA 1
ATOM 685 C C . GLY A 1 94 ? -13.722 -3.844 -24.115 1.00 80.81 94 GLY A C 1
ATOM 686 O O . GLY A 1 94 ? -13.663 -5.048 -24.339 1.00 80.81 94 GLY A O 1
ATOM 687 N N . ALA A 1 95 ? -12.742 -3.012 -24.477 1.00 83.00 95 ALA A N 1
ATOM 688 C CA . ALA A 1 95 ? -11.522 -3.442 -25.160 1.00 83.00 95 ALA A CA 1
ATOM 689 C C . ALA A 1 95 ? -10.320 -2.675 -24.602 1.00 83.00 95 ALA A C 1
ATOM 691 O O . ALA A 1 95 ? -10.010 -1.571 -25.043 1.00 83.00 95 ALA A O 1
ATOM 692 N N . VAL A 1 96 ? -9.659 -3.252 -23.599 1.00 85.81 96 VAL A N 1
ATOM 693 C CA . VAL A 1 96 ? -8.565 -2.611 -22.862 1.00 85.81 96 VAL A CA 1
ATOM 694 C C . VAL A 1 96 ? -7.294 -3.442 -23.005 1.00 85.81 96 VAL A C 1
ATOM 696 O O . VAL A 1 96 ? -7.271 -4.611 -22.628 1.00 85.81 96 VAL A O 1
ATOM 699 N N . ALA A 1 97 ? -6.226 -2.833 -23.516 1.00 87.88 97 ALA A N 1
ATOM 700 C CA . ALA A 1 97 ? -4.883 -3.391 -23.493 1.00 87.88 97 ALA A CA 1
ATOM 701 C C .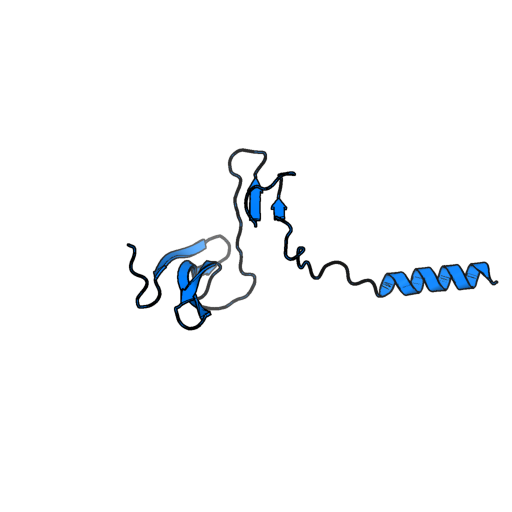 ALA A 1 97 ? -4.096 -2.762 -22.339 1.00 87.88 97 ALA A C 1
ATOM 703 O O . ALA A 1 97 ? -3.897 -1.546 -22.290 1.00 87.88 97 ALA A O 1
ATOM 704 N N . GLY A 1 98 ? -3.616 -3.595 -21.419 1.00 88.12 98 GLY A N 1
ATOM 705 C CA . GLY A 1 98 ? -2.797 -3.157 -20.294 1.00 88.12 98 GLY A CA 1
ATOM 706 C C . GLY A 1 98 ? -1.514 -3.963 -20.133 1.00 88.12 98 GLY A C 1
ATOM 707 O O . GLY A 1 98 ? -1.264 -4.931 -20.851 1.00 88.12 98 GLY A O 1
ATOM 708 N N . SER A 1 99 ? -0.688 -3.556 -19.176 1.00 88.19 99 SER A N 1
ATOM 709 C CA . SER A 1 99 ? 0.433 -4.352 -18.669 1.00 88.19 99 SER A CA 1
ATOM 710 C C . SER A 1 99 ? 0.509 -4.295 -17.154 1.00 88.19 99 SER A C 1
ATOM 712 O O . SER A 1 99 ? -0.001 -3.361 -16.541 1.00 88.19 99 SER A O 1
ATOM 714 N N . LEU A 1 100 ? 1.185 -5.286 -16.577 1.00 91.94 100 LEU A N 1
ATOM 715 C CA . LEU A 1 100 ? 1.593 -5.313 -15.180 1.00 91.94 100 LEU A CA 1
ATOM 716 C C . LEU A 1 100 ? 3.120 -5.349 -15.124 1.00 91.94 100 LEU A C 1
ATOM 718 O O . LEU A 1 100 ? 3.735 -6.236 -15.715 1.00 91.94 100 LEU A O 1
ATOM 722 N N . ASN A 1 101 ? 3.711 -4.403 -14.405 1.00 90.19 101 ASN A N 1
ATOM 723 C CA . ASN A 1 101 ? 5.149 -4.282 -14.223 1.00 90.19 101 ASN A CA 1
ATOM 724 C C . ASN A 1 101 ? 5.508 -4.575 -12.765 1.00 90.19 101 ASN A C 1
ATOM 726 O O . ASN A 1 101 ? 4.904 -4.023 -11.845 1.00 90.19 101 ASN A O 1
ATOM 730 N N . LEU A 1 102 ? 6.520 -5.418 -12.564 1.00 92.50 102 LEU A N 1
ATOM 731 C CA . LEU A 1 102 ? 7.203 -5.597 -11.286 1.00 92.50 102 LEU A CA 1
ATOM 732 C C . LEU A 1 102 ? 8.615 -5.060 -11.469 1.00 92.50 102 LEU A C 1
ATOM 734 O O . LEU A 1 102 ? 9.327 -5.504 -12.372 1.00 92.50 102 LEU A O 1
ATOM 738 N N . PHE A 1 103 ? 9.010 -4.094 -10.652 1.00 87.19 103 PHE A N 1
ATOM 739 C CA . PHE A 1 103 ? 10.250 -3.367 -10.886 1.00 87.19 103 PHE A CA 1
ATOM 740 C C . PHE A 1 103 ? 10.950 -2.987 -9.589 1.00 87.19 103 PHE A C 1
ATOM 742 O O . PHE A 1 103 ? 10.340 -2.854 -8.525 1.00 87.19 103 PHE A O 1
ATOM 749 N N . THR A 1 104 ? 12.256 -2.786 -9.711 1.00 90.31 104 THR A N 1
ATOM 750 C CA . THR A 1 104 ? 13.119 -2.220 -8.684 1.00 90.31 104 THR A CA 1
ATOM 751 C C . THR A 1 104 ? 13.618 -0.853 -9.130 1.00 90.31 104 THR A C 1
ATOM 753 O O . THR A 1 104 ? 13.864 -0.620 -10.314 1.00 90.31 104 THR A O 1
ATOM 756 N N . PHE A 1 105 ? 13.788 0.060 -8.179 1.00 81.12 105 PHE A N 1
ATOM 757 C CA . PHE A 1 105 ? 14.565 1.273 -8.410 1.00 81.12 105 PHE A CA 1
ATOM 758 C C . PHE A 1 105 ? 16.059 0.959 -8.246 1.00 81.12 105 PHE A C 1
ATOM 760 O O . PHE A 1 105 ? 16.423 0.009 -7.540 1.00 81.12 105 PHE A O 1
ATOM 767 N N . ILE A 1 106 ? 16.911 1.737 -8.931 1.00 69.69 106 ILE A N 1
ATOM 768 C CA . ILE A 1 106 ? 18.376 1.577 -8.981 1.00 69.69 106 ILE A CA 1
ATOM 769 C C . ILE A 1 106 ? 18.922 1.199 -7.590 1.00 69.69 106 ILE A C 1
ATOM 771 O O . ILE A 1 106 ? 18.589 1.841 -6.599 1.00 69.69 106 ILE A O 1
ATOM 775 N N . ASN A 1 107 ? 19.768 0.162 -7.530 1.00 56.53 107 ASN A N 1
ATOM 776 C CA . ASN A 1 107 ? 20.390 -0.409 -6.320 1.00 56.53 107 ASN A CA 1
ATOM 777 C C . ASN A 1 107 ? 19.514 -1.277 -5.397 1.00 56.53 107 ASN A C 1
ATOM 779 O O . ASN A 1 107 ? 20.034 -1.771 -4.396 1.00 56.53 107 ASN A O 1
ATOM 783 N N . SER A 1 108 ? 18.252 -1.568 -5.722 1.00 58.50 108 SER A N 1
ATOM 784 C CA . SER A 1 108 ? 17.471 -2.523 -4.916 1.00 58.50 108 SER A CA 1
ATOM 785 C C . SER A 1 108 ? 17.845 -3.959 -5.292 1.00 58.50 108 SER A C 1
ATOM 787 O O . SER A 1 108 ? 17.189 -4.609 -6.107 1.00 58.50 108 SER A O 1
ATOM 789 N N . LYS A 1 109 ? 18.968 -4.447 -4.753 1.00 51.97 109 LYS A N 1
ATOM 790 C CA . LYS A 1 109 ? 19.339 -5.863 -4.852 1.00 51.97 109 LYS A CA 1
ATOM 791 C C . LYS A 1 109 ? 18.385 -6.686 -3.991 1.00 51.97 109 LYS A C 1
ATOM 793 O O . LYS A 1 109 ? 18.205 -6.400 -2.812 1.00 51.97 109 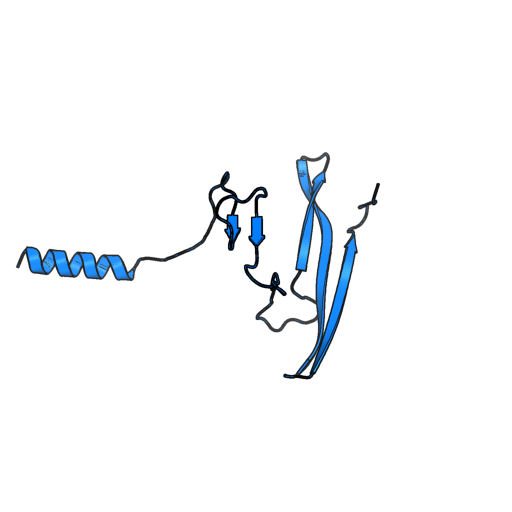LYS A O 1
ATOM 798 N N . LYS A 1 110 ? 17.821 -7.740 -4.578 1.00 47.53 110 LYS A N 1
ATOM 799 C CA . LYS A 1 110 ? 17.233 -8.843 -3.820 1.00 47.53 110 LYS A CA 1
ATOM 800 C C . LYS A 1 110 ? 18.401 -9.608 -3.185 1.00 47.53 110 LYS A C 1
ATOM 802 O O . LYS A 1 110 ? 19.159 -10.235 -3.922 1.00 47.53 110 LYS A O 1
ATOM 807 N N . THR A 1 111 ? 18.612 -9.453 -1.880 1.00 48.84 111 THR A N 1
ATOM 808 C CA . THR A 1 111 ? 19.447 -10.384 -1.102 1.00 48.84 111 THR A CA 1
ATOM 809 C C . THR A 1 111 ? 18.735 -11.715 -0.972 1.00 48.84 111 THR A C 1
ATOM 811 O O . THR A 1 111 ? 17.504 -11.672 -0.741 1.00 48.84 111 THR A O 1
#